Protein AF-A0A8H7A537-F1 (afdb_monomer_lite)

Organism: NCBI:txid364733

Foldseek 3Di:
DFPDKDKDFQPPVNQVVVVVVDDVPDPDDRDPDGMDMDTDDDPVPPCVVVVCCVDPCCVPPVVVVCVVVDPPVPDDDDDDDDDFDDDPNDTDDDDPPDDDDPDD

InterPro domains:
  IPR009799 EthD domain [PF07110] (24-72)
  IPR011008 Dimeric alpha-beta barrel [SSF54909] (4-82)

Sequence (104 aa):
MVYSYTQYHTPKLIRERSLTLSGNLSRGSVADYDGFVESLVRDNDFDCLERARQDPYYKDTVAPDEEKFIDVEKSQMIVGWEEVYVEGGQTVDVKIGEGNVVRG

Radius of gyration: 18.37 Å; chains: 1; bounding box: 34×45×38 Å

Structure (mmCIF, N/CA/C/O backbone):
data_AF-A0A8H7A537-F1
#
_entry.id   AF-A0A8H7A537-F1
#
loop_
_atom_site.group_PDB
_atom_site.id
_atom_site.type_symbol
_atom_site.label_atom_id
_atom_site.label_alt_id
_atom_site.label_comp_id
_atom_site.label_asym_id
_atom_site.label_entity_id
_atom_site.label_seq_id
_atom_site.pdbx_PDB_ins_code
_atom_site.Cartn_x
_atom_site.Cartn_y
_atom_site.Cartn_z
_atom_site.occupancy
_atom_site.B_iso_or_equiv
_atom_site.auth_seq_id
_atom_site.auth_comp_id
_atom_site.auth_asym_id
_atom_site.auth_atom_id
_atom_site.pdbx_PDB_model_num
ATOM 1 N N . MET A 1 1 ? -9.929 -12.197 5.511 1.00 77.75 1 MET A N 1
ATOM 2 C CA . MET A 1 1 ? -10.470 -11.841 4.192 1.00 77.75 1 MET A CA 1
ATOM 3 C C . MET A 1 1 ? -10.134 -10.383 4.012 1.00 77.75 1 MET A C 1
ATOM 5 O O . MET A 1 1 ? -10.329 -9.628 4.965 1.00 77.75 1 MET A O 1
ATOM 9 N N . VAL A 1 2 ? -9.609 -10.008 2.849 1.00 82.94 2 VAL A N 1
ATOM 10 C CA . VAL A 1 2 ? -9.386 -8.598 2.513 1.00 82.94 2 VAL A CA 1
ATOM 11 C C . VAL A 1 2 ? -10.748 -7.910 2.463 1.00 82.94 2 VAL A C 1
ATOM 13 O O . VAL A 1 2 ? -11.655 -8.399 1.790 1.00 82.94 2 VAL A O 1
ATOM 16 N N . TYR A 1 3 ? -10.922 -6.842 3.236 1.00 86.00 3 TYR A N 1
ATOM 17 C CA . TYR A 1 3 ? -12.185 -6.103 3.294 1.00 86.00 3 TYR A CA 1
ATOM 18 C C . TYR A 1 3 ? -12.189 -4.871 2.393 1.00 86.00 3 TYR A C 1
ATOM 20 O O . TYR A 1 3 ? -13.259 -4.432 1.983 1.00 86.00 3 TYR A O 1
ATOM 28 N N . SER A 1 4 ? -11.013 -4.326 2.087 1.00 90.25 4 SER A N 1
ATOM 29 C CA . SER A 1 4 ? -10.844 -3.196 1.183 1.00 90.25 4 SER A CA 1
ATOM 30 C C . SER A 1 4 ? -9.516 -3.317 0.448 1.00 90.25 4 SER A C 1
ATOM 32 O O . SER A 1 4 ? -8.535 -3.816 1.004 1.00 90.25 4 SER A O 1
ATOM 34 N N . TYR A 1 5 ? -9.515 -2.869 -0.803 1.00 91.12 5 TYR A N 1
ATOM 35 C CA . TYR A 1 5 ? -8.355 -2.840 -1.677 1.00 91.12 5 TYR A CA 1
ATOM 36 C C . TYR A 1 5 ? -8.320 -1.497 -2.398 1.00 91.12 5 TYR A C 1
ATOM 38 O O . TYR A 1 5 ? -9.270 -1.148 -3.105 1.00 91.12 5 TYR A O 1
ATOM 46 N N . THR A 1 6 ? -7.212 -0.778 -2.255 1.00 93.75 6 THR A N 1
ATOM 47 C CA . THR A 1 6 ? -6.980 0.495 -2.938 1.00 93.75 6 THR A CA 1
ATOM 48 C C . THR A 1 6 ? -5.652 0.441 -3.672 1.00 93.75 6 THR A C 1
ATOM 50 O O . THR A 1 6 ? -4.638 0.035 -3.110 1.00 93.75 6 THR A O 1
ATOM 53 N N . GLN A 1 7 ? -5.644 0.888 -4.927 1.00 92.25 7 GLN A N 1
ATOM 54 C CA . GLN A 1 7 ? -4.434 1.001 -5.731 1.00 92.25 7 GLN A CA 1
ATOM 55 C C . GLN A 1 7 ? -4.202 2.455 -6.126 1.00 92.25 7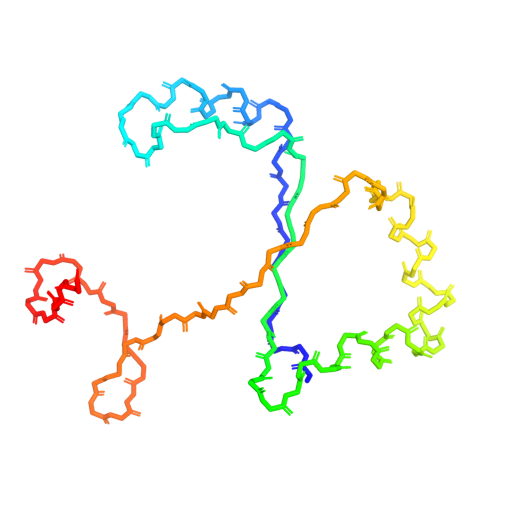 GLN A C 1
ATOM 57 O O . GLN A 1 7 ? -5.086 3.131 -6.653 1.00 92.25 7 GLN A O 1
ATOM 62 N N . TYR A 1 8 ? -2.983 2.921 -5.889 1.00 91.31 8 TYR A N 1
ATOM 63 C CA . TYR A 1 8 ? -2.520 4.253 -6.227 1.00 91.31 8 TYR A CA 1
ATOM 64 C C . TYR A 1 8 ? -1.468 4.147 -7.326 1.00 91.31 8 TYR A C 1
ATOM 66 O O . TYR A 1 8 ? -0.569 3.312 -7.256 1.00 91.31 8 TYR A O 1
ATOM 74 N N . HIS A 1 9 ? -1.543 5.035 -8.314 1.00 90.25 9 HIS A N 1
ATOM 75 C CA . HIS A 1 9 ? -0.508 5.186 -9.331 1.00 90.25 9 HIS A CA 1
ATOM 76 C C . HIS A 1 9 ? 0.250 6.486 -9.078 1.00 90.25 9 HIS A C 1
ATOM 78 O O . HIS A 1 9 ? -0.334 7.571 -9.079 1.00 90.25 9 HIS A O 1
ATOM 84 N N . THR A 1 10 ? 1.560 6.382 -8.883 1.00 87.62 10 THR A N 1
ATOM 85 C CA . THR A 1 10 ? 2.453 7.501 -8.559 1.00 87.62 10 THR A CA 1
ATOM 86 C C . THR A 1 10 ? 3.535 7.667 -9.628 1.00 87.62 10 THR A C 1
ATOM 88 O O . THR A 1 10 ? 4.728 7.675 -9.310 1.00 87.62 10 THR A O 1
ATOM 91 N N . PRO A 1 11 ? 3.158 7.813 -10.917 1.00 88.44 11 PRO A N 1
ATOM 92 C CA . PRO A 1 11 ? 4.125 7.876 -12.003 1.00 88.44 11 PRO A CA 1
ATOM 93 C C . PRO A 1 11 ? 5.100 9.032 -11.784 1.00 88.44 11 PRO A C 1
ATOM 95 O O . PRO A 1 11 ? 4.747 10.067 -11.209 1.00 88.44 11 PRO A O 1
ATOM 98 N N . LYS A 1 12 ? 6.320 8.878 -12.310 1.00 87.81 12 LYS A N 1
ATOM 99 C CA . LYS A 1 12 ? 7.433 9.820 -12.121 1.00 87.81 12 LYS A CA 1
ATOM 100 C C . LYS A 1 12 ? 7.028 11.290 -12.291 1.00 87.81 12 LYS A C 1
ATOM 102 O O . LYS A 1 12 ? 7.395 12.111 -11.463 1.00 87.81 12 LYS A O 1
ATOM 107 N N . LEU A 1 13 ? 6.201 11.608 -13.290 1.00 86.81 13 LEU A N 1
ATOM 108 C CA . LEU A 1 13 ? 5.715 12.971 -13.532 1.00 86.81 13 LEU A CA 1
ATOM 109 C C . LEU A 1 13 ? 4.943 13.574 -12.341 1.00 86.81 13 LEU A C 1
ATOM 111 O O . LEU A 1 13 ? 5.111 14.750 -12.028 1.00 86.81 13 LEU A O 1
ATOM 115 N N . ILE A 1 14 ? 4.073 12.798 -11.691 1.00 83.38 14 ILE A N 1
ATOM 116 C CA . ILE A 1 14 ? 3.298 13.260 -10.528 1.00 83.38 14 ILE A CA 1
ATOM 117 C C . ILE A 1 14 ? 4.195 13.320 -9.289 1.00 83.38 14 ILE A C 1
ATOM 119 O O . ILE A 1 14 ? 4.113 14.276 -8.518 1.00 83.38 14 ILE A O 1
ATOM 123 N N . ARG A 1 15 ? 5.111 12.357 -9.149 1.00 83.06 15 ARG A N 1
ATOM 124 C CA . ARG A 1 15 ? 6.107 12.321 -8.073 1.00 83.06 15 ARG A CA 1
ATOM 125 C C . ARG A 1 15 ? 7.058 13.523 -8.113 1.00 83.06 15 ARG A C 1
ATOM 127 O O . ARG A 1 15 ? 7.310 14.159 -7.100 1.00 83.06 15 ARG A O 1
ATOM 134 N N . GLU A 1 16 ? 7.548 13.901 -9.288 1.00 82.25 16 GLU A N 1
ATOM 135 C CA . GLU A 1 16 ? 8.415 15.076 -9.443 1.00 82.25 16 GLU A CA 1
ATOM 136 C C . GLU A 1 16 ? 7.680 16.380 -9.113 1.00 82.25 16 GLU A C 1
ATOM 138 O O . GLU A 1 16 ? 8.262 17.288 -8.521 1.00 82.25 16 GLU A O 1
ATOM 143 N N . ARG A 1 17 ? 6.375 16.464 -9.410 1.00 81.62 17 ARG A N 1
ATOM 144 C CA . ARG A 1 17 ? 5.548 17.605 -8.991 1.00 81.62 17 ARG A CA 1
ATOM 145 C C . ARG A 1 17 ? 5.429 17.696 -7.474 1.00 81.62 17 ARG A C 1
ATOM 147 O O . ARG A 1 17 ? 5.422 18.812 -6.955 1.00 81.62 17 ARG A O 1
ATOM 154 N N . SER A 1 18 ? 5.387 16.574 -6.752 1.00 76.62 18 SER A N 1
ATOM 155 C CA . SER A 1 18 ? 5.294 16.611 -5.290 1.00 76.62 18 SER A CA 1
ATOM 156 C C . SER A 1 18 ? 6.553 17.184 -4.633 1.00 76.62 18 SER A C 1
ATOM 158 O O . SER A 1 18 ? 6.442 17.805 -3.584 1.00 76.62 18 SER A O 1
ATOM 160 N N . LEU A 1 19 ? 7.728 17.089 -5.272 1.00 74.25 19 LEU A N 1
ATOM 161 C CA . LEU A 1 19 ? 8.963 17.734 -4.792 1.00 74.25 19 LEU A CA 1
ATOM 162 C C . LEU A 1 19 ? 8.870 19.268 -4.768 1.00 74.25 19 LEU A C 1
ATOM 164 O O . LEU A 1 19 ? 9.607 19.922 -4.035 1.00 74.25 19 LEU A O 1
ATOM 168 N N . THR A 1 20 ? 7.965 19.847 -5.563 1.00 74.44 20 THR A N 1
ATOM 169 C CA . THR A 1 20 ? 7.726 21.298 -5.599 1.00 74.44 20 THR A CA 1
ATOM 170 C C . THR A 1 20 ? 6.719 21.763 -4.547 1.00 74.44 20 THR A C 1
ATOM 172 O O . THR A 1 20 ? 6.637 22.964 -4.274 1.00 74.44 20 THR A O 1
ATOM 175 N N . LEU A 1 21 ? 5.981 20.830 -3.924 1.00 70.06 21 LEU A N 1
ATOM 176 C CA . LEU A 1 21 ? 5.038 21.110 -2.842 1.00 70.06 21 LEU A CA 1
ATOM 177 C C . LEU A 1 21 ? 5.834 21.475 -1.582 1.00 70.06 21 LEU A C 1
ATOM 179 O O . LEU A 1 21 ? 6.150 20.654 -0.726 1.00 70.06 21 LEU A O 1
ATOM 183 N N . SER A 1 22 ? 6.219 22.744 -1.516 1.00 53.81 22 SER A N 1
ATOM 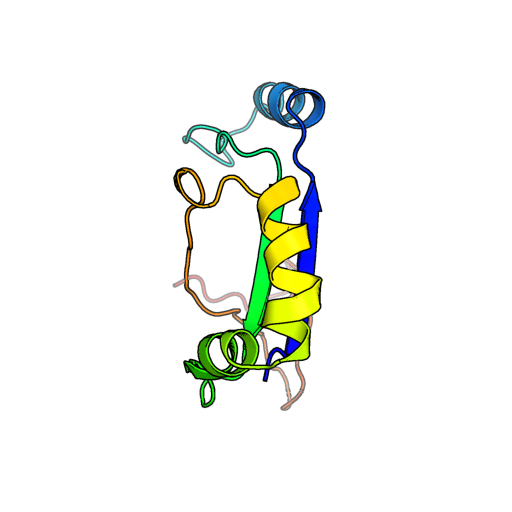184 C CA . SER A 1 22 ? 6.974 23.325 -0.415 1.00 53.81 22 SER A CA 1
ATOM 185 C C . SER A 1 22 ? 6.093 23.431 0.825 1.00 53.81 22 SER A C 1
ATOM 187 O O . SER A 1 22 ? 5.053 24.084 0.790 1.00 53.81 22 SER A O 1
ATOM 189 N N . GLY A 1 23 ? 6.551 22.859 1.939 1.00 56.28 23 GLY A N 1
ATOM 190 C CA . GLY A 1 23 ? 6.018 23.188 3.257 1.00 56.28 23 GLY A CA 1
ATOM 191 C C . GLY A 1 23 ? 6.009 22.021 4.225 1.00 56.28 23 GLY A C 1
ATOM 192 O O . GLY A 1 23 ? 4.945 21.496 4.473 1.00 56.28 23 GLY A O 1
ATOM 193 N N . ASN A 1 24 ? 7.166 21.648 4.785 1.00 55.09 24 ASN A N 1
ATOM 194 C CA . ASN A 1 24 ? 7.362 20.903 6.047 1.00 55.09 24 ASN A CA 1
ATOM 195 C C . ASN A 1 24 ? 6.522 19.632 6.354 1.00 55.09 24 ASN A C 1
ATOM 197 O O . ASN A 1 24 ? 6.736 19.049 7.414 1.00 55.09 24 ASN A O 1
ATOM 201 N N . LEU A 1 25 ? 5.614 19.175 5.484 1.00 59.12 25 LEU A N 1
ATOM 202 C CA . LEU A 1 25 ? 4.719 18.034 5.716 1.00 59.12 25 LEU A CA 1
ATOM 203 C C . LEU A 1 25 ? 5.495 16.717 5.713 1.00 59.12 25 LEU A C 1
ATOM 205 O O . LEU A 1 25 ? 5.225 15.835 6.520 1.00 59.12 25 LEU A O 1
ATOM 209 N N . SER A 1 26 ? 6.535 16.626 4.887 1.00 56.12 26 SER A N 1
ATOM 210 C CA . SER A 1 26 ? 7.578 15.619 5.016 1.00 56.12 26 SER A CA 1
ATOM 211 C C . SER A 1 26 ? 8.934 16.315 4.995 1.00 56.12 26 SER A C 1
ATOM 213 O O . SER A 1 26 ? 9.365 16.849 3.978 1.00 56.12 26 SER A O 1
ATOM 215 N N . ARG A 1 27 ? 9.667 16.274 6.113 1.00 55.03 27 ARG A N 1
ATOM 216 C CA . ARG A 1 27 ? 11.118 16.561 6.104 1.00 55.03 27 ARG A CA 1
ATOM 217 C C . ARG A 1 27 ? 11.918 15.475 5.357 1.00 55.03 27 ARG A C 1
ATOM 219 O O . ARG A 1 27 ? 13.136 15.581 5.266 1.00 55.03 27 ARG A O 1
ATOM 226 N N . GLY A 1 28 ? 11.240 14.419 4.901 1.00 60.91 28 GLY A N 1
ATOM 227 C CA . GLY A 1 28 ? 11.801 13.240 4.254 1.00 60.91 28 GLY A CA 1
ATOM 228 C C . GLY A 1 28 ? 11.639 13.232 2.735 1.00 60.91 28 GLY A C 1
ATOM 229 O O . GLY A 1 28 ? 10.840 13.972 2.162 1.00 60.91 28 GLY A O 1
ATOM 230 N N . SER A 1 29 ? 12.436 12.367 2.111 1.00 72.06 29 SER A N 1
ATOM 231 C CA . SER A 1 29 ? 12.415 12.027 0.689 1.00 72.06 29 SER A CA 1
ATOM 232 C C . SER A 1 29 ? 11.058 11.479 0.245 1.00 72.06 29 SER A C 1
ATOM 234 O O . SER A 1 29 ? 10.410 10.743 0.987 1.00 72.06 29 SER A O 1
ATOM 236 N N . VAL A 1 30 ? 10.666 11.774 -0.994 1.00 78.62 30 VAL A N 1
ATOM 237 C CA . VAL A 1 30 ? 9.513 11.133 -1.638 1.00 78.62 30 VAL A CA 1
ATOM 238 C C . VAL A 1 30 ? 9.887 9.699 -2.016 1.00 78.62 30 VAL A C 1
ATOM 240 O O . VAL A 1 30 ? 10.970 9.473 -2.554 1.00 78.62 30 VAL A O 1
ATOM 243 N N . ALA A 1 31 ? 9.009 8.739 -1.724 1.00 84.69 31 ALA A N 1
ATOM 244 C CA . ALA A 1 31 ? 9.242 7.331 -2.026 1.00 84.69 31 ALA A CA 1
ATOM 245 C C . ALA A 1 31 ? 9.387 7.105 -3.542 1.00 84.69 31 ALA A C 1
ATOM 247 O O . ALA A 1 31 ? 8.555 7.570 -4.323 1.00 84.69 31 ALA A O 1
ATOM 248 N N . ASP A 1 32 ? 10.438 6.396 -3.960 1.00 88.31 32 ASP A N 1
ATOM 249 C CA . ASP A 1 32 ? 10.785 6.199 -5.374 1.00 88.31 32 ASP A CA 1
ATOM 250 C C . ASP A 1 32 ? 10.040 5.010 -6.006 1.00 88.31 32 ASP A C 1
ATOM 252 O O . ASP A 1 32 ? 10.636 4.135 -6.626 1.00 88.31 32 ASP A O 1
ATOM 256 N N . TYR A 1 33 ? 8.716 4.991 -5.841 1.00 90.12 33 TYR A N 1
ATOM 257 C CA . TYR A 1 33 ? 7.818 3.988 -6.419 1.00 90.12 33 TYR A CA 1
ATOM 258 C C . TYR A 1 33 ? 6.810 4.647 -7.360 1.00 90.12 33 TYR A C 1
ATOM 260 O O . TYR A 1 33 ? 6.467 5.829 -7.220 1.00 90.12 33 TYR A O 1
ATOM 268 N N . ASP A 1 34 ? 6.348 3.897 -8.355 1.00 90.50 34 ASP A N 1
ATOM 269 C CA . ASP A 1 34 ? 5.342 4.321 -9.333 1.00 90.50 34 ASP A CA 1
ATOM 270 C C . 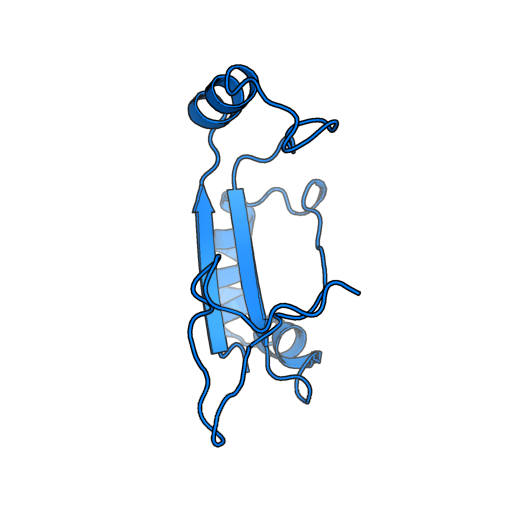ASP A 1 34 ? 3.938 3.759 -9.068 1.00 90.50 34 ASP A C 1
ATOM 272 O O . ASP A 1 34 ? 2.988 4.120 -9.772 1.00 90.50 34 ASP A O 1
ATOM 276 N N . GLY A 1 35 ? 3.777 2.985 -7.997 1.00 91.25 35 GLY A N 1
ATOM 277 C CA . GLY A 1 35 ? 2.482 2.588 -7.476 1.00 91.25 35 GLY A CA 1
ATOM 278 C C . GLY A 1 35 ? 2.533 2.142 -6.020 1.00 91.25 35 GLY A C 1
ATOM 279 O O . GLY A 1 35 ? 3.590 1.819 -5.482 1.00 91.25 35 GLY A O 1
ATOM 280 N N . PHE A 1 36 ? 1.357 2.131 -5.398 1.00 93.19 36 PHE A N 1
ATOM 281 C CA . PHE A 1 36 ? 1.123 1.581 -4.068 1.00 93.19 36 PHE A CA 1
ATOM 282 C C . PHE A 1 36 ? -0.168 0.780 -4.082 1.00 93.19 36 PHE A C 1
ATOM 284 O O . PHE A 1 36 ? -1.128 1.144 -4.761 1.00 93.19 36 PHE A O 1
ATOM 291 N N . VAL A 1 37 ? -0.195 -0.283 -3.293 1.00 92.31 37 VAL A N 1
ATOM 292 C CA . VAL A 1 37 ? -1.399 -1.059 -3.030 1.00 92.31 37 VAL A CA 1
ATOM 293 C C . VAL A 1 37 ? -1.599 -1.104 -1.530 1.00 92.31 37 VAL A C 1
ATOM 295 O O . VAL A 1 37 ? -0.672 -1.387 -0.775 1.00 92.31 37 VAL A O 1
ATOM 298 N N . GLU A 1 38 ? -2.821 -0.826 -1.111 1.00 93.62 38 GLU A N 1
ATOM 299 C CA . GLU A 1 38 ? -3.262 -0.945 0.264 1.00 93.62 38 GLU A CA 1
ATOM 300 C C . GLU A 1 38 ? -4.337 -2.023 0.331 1.00 93.62 38 GLU A C 1
ATOM 302 O O . GLU A 1 38 ? -5.325 -1.990 -0.403 1.00 93.62 38 GLU A O 1
ATOM 307 N N . SER A 1 39 ? -4.119 -3.010 1.193 1.00 92.81 39 SER A N 1
ATOM 308 C CA . SER A 1 39 ? -5.085 -4.064 1.477 1.00 92.81 39 SER A CA 1
ATOM 309 C C . SER A 1 39 ? -5.385 -4.039 2.955 1.00 92.81 39 SER A C 1
ATOM 311 O O . SER A 1 39 ? -4.496 -4.277 3.771 1.00 92.81 39 SER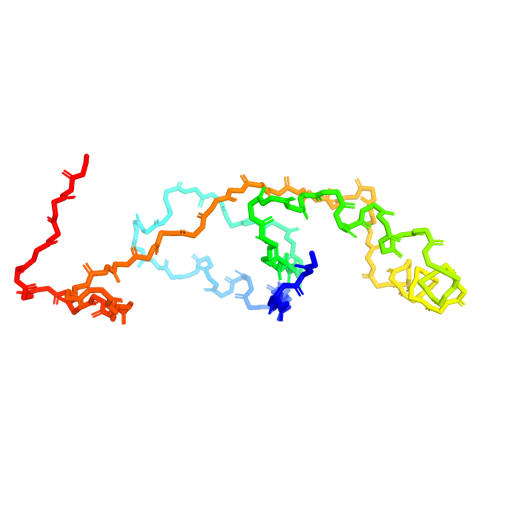 A O 1
ATOM 313 N N . LEU A 1 40 ? -6.641 -3.782 3.295 1.00 92.44 40 LEU A N 1
ATOM 314 C CA . LEU A 1 40 ? -7.064 -3.832 4.677 1.00 92.44 40 LEU A CA 1
ATOM 315 C C . LEU A 1 40 ? -7.679 -5.202 4.965 1.00 92.44 40 LEU A C 1
ATOM 317 O O . LEU A 1 40 ? -8.538 -5.708 4.233 1.00 92.44 40 LEU A O 1
ATOM 321 N N . VAL A 1 41 ? -7.191 -5.835 6.026 1.00 92.25 41 VAL A N 1
ATOM 322 C CA . VAL A 1 41 ? -7.579 -7.179 6.463 1.00 92.25 41 VAL A CA 1
ATOM 323 C C . VAL A 1 41 ? -8.165 -7.097 7.862 1.00 92.25 41 VAL A C 1
ATOM 325 O O . VAL A 1 41 ? -7.871 -6.175 8.613 1.00 92.25 41 VAL A O 1
ATOM 328 N N . ARG A 1 42 ? -9.021 -8.055 8.219 1.00 88.25 42 ARG A N 1
ATOM 329 C CA . ARG A 1 42 ? -9.516 -8.140 9.598 1.00 88.25 42 ARG A CA 1
ATOM 330 C C . ARG A 1 42 ? -8.398 -8.597 10.532 1.00 88.25 42 ARG A C 1
ATOM 332 O O . ARG A 1 42 ? -7.662 -9.515 10.177 1.00 88.25 42 ARG A O 1
ATOM 339 N N . ASP A 1 43 ? -8.367 -8.045 11.742 1.00 81.81 43 ASP A N 1
ATOM 340 C CA . ASP A 1 43 ? -7.361 -8.339 12.776 1.00 81.81 43 ASP A CA 1
ATOM 341 C C . ASP A 1 43 ? -7.196 -9.837 13.051 1.00 81.81 43 ASP A C 1
ATOM 343 O O . ASP A 1 43 ? -6.097 -10.332 13.282 1.00 81.81 43 ASP A O 1
ATOM 347 N N . ASN A 1 44 ? -8.300 -10.583 13.004 1.00 84.56 44 ASN A N 1
ATOM 348 C CA . ASN A 1 44 ? -8.317 -12.017 13.263 1.00 84.56 44 ASN A CA 1
ATOM 349 C C . ASN A 1 44 ? -7.989 -12.885 12.037 1.00 84.56 44 ASN A C 1
ATOM 351 O O . ASN A 1 44 ? -8.154 -14.102 12.106 1.00 84.56 44 ASN A O 1
ATOM 355 N N . ASP A 1 45 ? -7.586 -12.291 10.912 1.00 88.56 45 ASP A N 1
ATOM 356 C CA . ASP A 1 45 ? -7.361 -13.017 9.665 1.00 88.56 45 ASP A CA 1
ATOM 357 C C . ASP A 1 45 ? -6.205 -12.448 8.827 1.00 88.56 45 ASP A C 1
ATOM 359 O O . ASP A 1 45 ? -6.340 -12.181 7.627 1.00 88.56 45 ASP A O 1
ATOM 363 N N . PHE A 1 46 ? -5.054 -12.279 9.475 1.00 85.75 46 PHE A N 1
ATOM 364 C CA . PHE A 1 46 ? -3.819 -11.812 8.844 1.00 85.75 46 PHE A CA 1
ATOM 365 C C . PHE A 1 46 ? -3.301 -12.785 7.764 1.00 85.75 46 PHE A C 1
ATOM 367 O O . PHE A 1 46 ? -2.843 -12.361 6.706 1.00 85.75 46 PHE A O 1
ATOM 374 N N . ASP A 1 47 ? -3.497 -14.094 7.959 1.00 90.12 47 ASP A N 1
ATOM 375 C CA . ASP A 1 47 ? -3.061 -15.146 7.024 1.00 90.12 47 ASP A CA 1
ATOM 376 C C . ASP A 1 47 ? -3.908 -15.226 5.739 1.00 90.12 47 ASP A C 1
ATOM 378 O O . ASP A 1 47 ? -3.712 -16.110 4.900 1.00 90.12 47 ASP A O 1
ATOM 382 N N . CYS A 1 48 ? -4.903 -14.349 5.565 1.00 90.62 48 CYS A N 1
ATOM 383 C CA . CYS A 1 48 ? -5.785 -14.423 4.404 1.00 90.62 48 CYS A CA 1
ATOM 384 C C . CYS A 1 48 ? -5.073 -14.168 3.074 1.00 90.62 48 CYS A C 1
ATOM 386 O O . CYS A 1 48 ? -5.480 -14.755 2.072 1.00 90.62 48 CYS A O 1
ATOM 388 N N . LEU A 1 49 ? -4.004 -13.367 3.066 1.00 89.06 49 LEU A N 1
ATOM 389 C CA . LEU A 1 49 ? -3.195 -13.131 1.869 1.00 89.06 49 LEU A CA 1
ATOM 390 C C . LEU A 1 49 ? -2.430 -14.393 1.455 1.00 89.06 49 LEU A C 1
ATOM 392 O O . LEU A 1 49 ? -2.407 -14.737 0.278 1.00 89.06 49 LEU A O 1
ATOM 396 N N . GLU A 1 50 ? -1.892 -15.144 2.417 1.00 91.19 50 GLU A N 1
ATOM 397 C CA . GLU A 1 50 ? -1.230 -16.420 2.132 1.00 91.19 50 GLU A CA 1
ATOM 398 C C . GLU A 1 50 ? -2.210 -17.444 1.565 1.00 91.19 50 GLU A C 1
ATOM 400 O O . GLU A 1 50 ? -1.908 -18.131 0.592 1.00 91.19 50 GLU A O 1
ATOM 405 N N . ARG A 1 51 ? -3.431 -17.506 2.105 1.00 93.12 51 ARG A N 1
ATOM 406 C CA . ARG A 1 51 ? -4.471 -18.377 1.540 1.00 93.12 51 ARG A CA 1
ATOM 407 C C . ARG A 1 51 ? -4.899 -17.933 0.144 1.00 93.12 51 ARG A C 1
ATOM 409 O O . ARG A 1 51 ? -5.093 -18.795 -0.706 1.00 93.12 51 ARG A O 1
ATOM 416 N N . ALA A 1 52 ? -4.991 -16.626 -0.108 1.00 89.88 52 ALA A N 1
ATOM 417 C CA . ALA A 1 52 ? -5.263 -16.097 -1.443 1.00 89.88 52 ALA A CA 1
ATOM 418 C C . ALA A 1 52 ? -4.168 -16.509 -2.439 1.00 89.88 52 ALA A C 1
ATOM 420 O O . ALA A 1 52 ? -4.488 -16.973 -3.526 1.00 89.88 52 ALA A O 1
ATOM 421 N N . ARG A 1 53 ? -2.891 -16.475 -2.036 1.00 90.06 53 ARG A N 1
ATOM 422 C CA . ARG A 1 53 ? -1.770 -16.959 -2.861 1.00 90.06 53 ARG A CA 1
ATOM 423 C C . ARG A 1 53 ? -1.835 -18.448 -3.185 1.00 90.06 53 ARG A C 1
ATOM 425 O O . ARG A 1 53 ? -1.256 -18.889 -4.175 1.00 90.06 53 ARG A O 1
ATOM 432 N N . GLN A 1 54 ? -2.510 -19.243 -2.355 1.00 95.00 54 GLN A N 1
ATOM 433 C CA . GLN A 1 54 ? -2.689 -20.671 -2.610 1.00 95.00 54 GLN A CA 1
ATOM 434 C C . GLN A 1 54 ? -3.849 -20.991 -3.557 1.00 95.00 54 GLN A C 1
ATOM 436 O O . GLN A 1 54 ? -3.893 -22.120 -4.057 1.00 95.00 54 GLN A O 1
ATOM 441 N N . ASP A 1 55 ? -4.732 -20.028 -3.822 1.00 95.06 55 ASP A N 1
ATOM 442 C CA . ASP A 1 55 ? -5.895 -20.196 -4.685 1.00 95.06 55 ASP A CA 1
ATOM 443 C C . ASP A 1 55 ? -5.480 -20.512 -6.140 1.00 95.06 55 ASP A C 1
ATOM 445 O O . ASP A 1 55 ? -4.584 -19.851 -6.679 1.00 95.06 55 ASP A O 1
ATOM 449 N N . PRO A 1 56 ? -6.094 -21.516 -6.799 1.00 96.81 56 PRO A N 1
ATOM 450 C CA . PRO A 1 56 ? -5.773 -21.855 -8.185 1.00 96.81 56 PRO A CA 1
ATOM 451 C C . PRO A 1 56 ? -5.958 -20.687 -9.156 1.00 96.81 56 PRO A C 1
ATOM 453 O O . PRO A 1 56 ? -5.108 -20.467 -10.009 1.00 96.81 56 PRO A O 1
ATOM 456 N N . TYR A 1 57 ? -7.017 -19.889 -9.001 1.00 94.88 57 TYR A N 1
ATOM 457 C CA . TYR A 1 57 ? -7.241 -18.721 -9.850 1.00 94.88 57 TYR A CA 1
ATOM 458 C C . TYR A 1 57 ? -6.152 -17.668 -9.641 1.00 94.88 57 TYR A C 1
ATOM 460 O O . TYR A 1 57 ? -5.674 -17.074 -10.609 1.00 94.88 57 TYR A O 1
ATOM 468 N N . TYR A 1 58 ? -5.710 -17.465 -8.396 1.00 93.31 58 TYR A N 1
ATOM 469 C CA . TYR A 1 58 ? -4.595 -16.560 -8.129 1.00 93.31 58 TYR A CA 1
ATOM 470 C C . TYR A 1 58 ? -3.318 -17.035 -8.832 1.00 93.31 58 TYR A C 1
ATOM 472 O O . TYR A 1 58 ? -2.690 -16.256 -9.543 1.00 93.31 58 TYR A O 1
ATOM 480 N N . LYS A 1 59 ? -2.972 -18.320 -8.706 1.00 95.38 59 LYS A N 1
ATOM 481 C CA . LYS A 1 59 ? -1.776 -18.904 -9.336 1.00 95.38 59 LYS A CA 1
ATOM 482 C C . LYS A 1 59 ? -1.823 -18.874 -10.861 1.00 95.38 59 LYS A C 1
ATOM 484 O O . LYS A 1 59 ? -0.822 -18.551 -11.489 1.00 95.38 59 LYS A O 1
ATOM 489 N N . ASP A 1 60 ? -2.972 -19.203 -11.442 1.00 96.69 60 ASP A N 1
ATOM 490 C CA . ASP A 1 60 ? -3.096 -19.396 -12.888 1.00 96.69 60 ASP A CA 1
ATOM 491 C C . ASP A 1 60 ? -3.379 -18.086 -13.636 1.00 96.69 60 ASP A C 1
ATOM 493 O O . ASP A 1 60 ? -3.096 -17.984 -14.829 1.00 96.69 60 ASP A O 1
ATOM 497 N N . THR A 1 61 ? -3.959 -17.087 -12.959 1.00 94.38 61 THR A N 1
ATOM 498 C CA . THR A 1 61 ? -4.431 -15.847 -13.599 1.00 94.38 61 THR A CA 1
ATOM 499 C C . THR A 1 61 ? -3.808 -14.590 -13.006 1.00 94.38 61 THR A C 1
ATOM 501 O O . THR A 1 61 ? -3.304 -13.762 -13.759 1.00 94.38 61 THR A O 1
ATOM 504 N N . VAL A 1 62 ? -3.835 -14.429 -11.680 1.00 92.06 62 VAL A N 1
ATOM 505 C CA . VAL A 1 62 ? -3.451 -13.163 -11.029 1.00 92.06 62 VAL A CA 1
ATOM 506 C C . VAL A 1 62 ? -1.936 -13.009 -10.943 1.00 92.06 62 VAL A C 1
ATOM 508 O O . VAL A 1 62 ? -1.406 -12.023 -11.441 1.00 92.06 62 VAL A O 1
ATOM 511 N N . ALA A 1 63 ? -1.226 -13.991 -10.384 1.00 91.81 63 ALA A N 1
ATOM 512 C CA . ALA A 1 63 ? 0.225 -13.931 -10.213 1.00 91.81 63 ALA A CA 1
ATOM 513 C C . ALA A 1 63 ? 0.983 -13.719 -11.543 1.00 91.81 63 ALA A C 1
ATOM 515 O O . ALA A 1 63 ? 1.845 -12.843 -11.589 1.00 91.81 63 ALA A O 1
ATOM 516 N N . PRO A 1 64 ? 0.635 -14.397 -12.661 1.00 93.75 64 PRO A N 1
ATOM 517 C CA . PRO A 1 64 ? 1.281 -14.140 -13.949 1.00 93.75 64 PRO A CA 1
ATOM 518 C C . PRO A 1 64 ? 1.016 -12.739 -14.511 1.00 93.75 64 PRO A C 1
ATOM 520 O O . PRO A 1 64 ? 1.751 -12.277 -15.382 1.00 93.75 64 PRO A O 1
ATOM 523 N N . ASP A 1 65 ? -0.070 -12.083 -14.100 1.00 92.38 65 ASP A N 1
ATOM 524 C CA . ASP A 1 65 ? -0.356 -10.702 -14.485 1.00 92.38 65 ASP A CA 1
ATOM 525 C C . ASP A 1 65 ? 0.382 -9.705 -13.585 1.00 92.38 65 ASP A C 1
ATOM 527 O O . ASP A 1 65 ? 1.011 -8.774 -14.088 1.00 92.38 65 ASP A O 1
ATOM 531 N N . GLU A 1 66 ? 0.407 -9.966 -12.274 1.00 90.50 66 GLU A N 1
ATOM 532 C CA . GLU A 1 66 ? 1.198 -9.212 -11.299 1.00 90.50 66 GLU A CA 1
ATOM 533 C C . GLU A 1 66 ? 2.683 -9.199 -11.678 1.00 90.50 66 GLU A C 1
ATOM 535 O O . GLU A 1 66 ? 3.283 -8.131 -11.689 1.00 90.50 66 GLU A O 1
ATOM 540 N N . GLU A 1 67 ? 3.267 -10.325 -12.099 1.00 90.88 67 GLU A N 1
ATOM 541 C CA . GLU A 1 67 ? 4.672 -10.402 -12.541 1.00 90.88 67 GLU A CA 1
ATOM 542 C C . GLU A 1 67 ? 5.002 -9.505 -13.748 1.00 90.88 67 GLU A C 1
ATOM 544 O O . GLU A 1 67 ? 6.152 -9.104 -13.931 1.00 90.88 67 GLU A O 1
ATOM 549 N N . LYS A 1 68 ? 4.016 -9.159 -14.588 1.00 90.88 68 LYS A N 1
ATOM 550 C CA . LYS A 1 68 ? 4.229 -8.243 -15.726 1.00 90.88 68 LYS A CA 1
ATOM 551 C C . LYS A 1 68 ? 4.241 -6.781 -15.298 1.00 90.88 68 LYS A C 1
ATOM 553 O O . LYS A 1 68 ? 4.780 -5.944 -16.021 1.00 90.88 68 LYS A O 1
ATOM 558 N N . PHE A 1 69 ? 3.583 -6.473 -14.184 1.00 85.62 69 PHE A N 1
ATOM 559 C CA . PHE A 1 69 ? 3.322 -5.111 -13.733 1.00 85.62 69 PHE A CA 1
ATOM 560 C C . PHE A 1 69 ? 4.152 -4.720 -12.502 1.00 85.62 69 PHE A C 1
ATOM 562 O O . PHE A 1 69 ? 4.472 -3.546 -12.335 1.00 85.62 69 PHE A O 1
ATOM 569 N N . ILE A 1 70 ? 4.525 -5.685 -11.661 1.00 90.50 70 ILE A N 1
ATOM 570 C CA . ILE A 1 70 ? 5.146 -5.480 -10.353 1.00 90.50 70 ILE A CA 1
ATOM 571 C C . ILE A 1 70 ? 6.570 -6.037 -10.367 1.00 90.50 70 ILE A C 1
ATOM 573 O O . ILE A 1 70 ? 6.796 -7.230 -10.556 1.00 90.50 70 ILE A O 1
ATOM 577 N N . ASP A 1 71 ? 7.542 -5.172 -10.083 1.00 91.88 71 ASP A N 1
ATOM 578 C CA . ASP A 1 71 ? 8.907 -5.591 -9.762 1.00 91.88 71 ASP A CA 1
ATOM 579 C C . ASP A 1 71 ? 8.949 -6.053 -8.297 1.00 91.88 71 ASP A C 1
ATOM 581 O O . ASP A 1 71 ? 9.176 -5.264 -7.373 1.00 91.88 71 ASP A O 1
ATOM 585 N N . VAL A 1 72 ? 8.643 -7.336 -8.075 1.00 87.25 72 VAL A N 1
ATOM 586 C CA . VAL A 1 72 ? 8.521 -7.930 -6.732 1.00 87.25 72 VAL A CA 1
ATOM 587 C C . VAL A 1 72 ? 9.819 -7.781 -5.931 1.00 87.25 72 VAL A C 1
ATOM 589 O O . VAL A 1 72 ? 9.768 -7.482 -4.742 1.00 87.25 72 VAL A O 1
ATOM 592 N N . GLU A 1 73 ? 10.979 -7.886 -6.584 1.00 89.31 73 GLU A N 1
ATOM 593 C CA . GLU A 1 73 ? 12.300 -7.760 -5.947 1.00 89.31 73 GLU A CA 1
ATOM 594 C C . GLU A 1 73 ? 12.576 -6.345 -5.419 1.00 89.31 73 GLU A C 1
ATOM 596 O O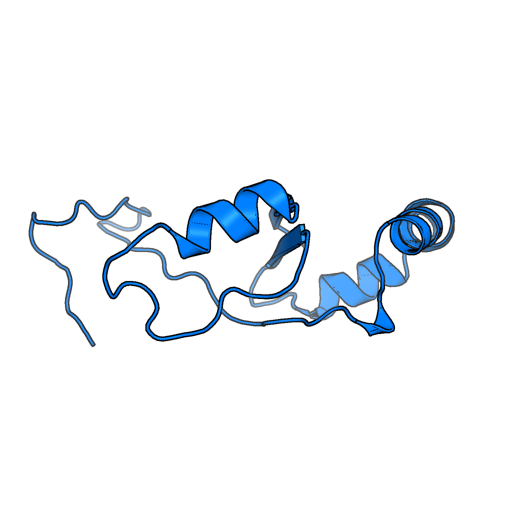 . GLU A 1 73 ? 13.320 -6.165 -4.453 1.00 89.31 73 GLU A O 1
ATOM 601 N N . LYS A 1 74 ? 11.980 -5.320 -6.041 1.00 91.00 74 LYS A N 1
ATOM 602 C CA . LYS A 1 74 ? 12.085 -3.922 -5.590 1.00 91.00 74 LYS A CA 1
ATOM 603 C C . LYS A 1 74 ? 10.901 -3.465 -4.745 1.00 91.00 74 LYS A C 1
ATOM 605 O O . LYS A 1 74 ? 10.910 -2.335 -4.256 1.00 91.00 74 LYS A O 1
ATOM 610 N N . SER A 1 75 ? 9.891 -4.311 -4.578 1.00 91.19 75 SER A N 1
ATOM 611 C CA . SER A 1 75 ? 8.696 -3.981 -3.813 1.00 91.19 75 SER A CA 1
ATOM 612 C C . SER A 1 75 ? 8.990 -3.988 -2.314 1.00 91.19 75 SER A C 1
ATOM 614 O O . SER A 1 75 ? 9.754 -4.806 -1.805 1.00 91.19 75 SER A O 1
ATOM 616 N N . GLN A 1 76 ? 8.359 -3.072 -1.584 1.00 92.94 76 GLN A N 1
ATOM 617 C CA . GLN A 1 76 ? 8.431 -3.010 -0.126 1.00 92.94 76 GLN A CA 1
ATOM 618 C C . GLN A 1 76 ? 7.031 -3.116 0.465 1.00 92.94 76 GLN A C 1
ATOM 620 O O . GLN A 1 76 ? 6.071 -2.583 -0.088 1.00 92.94 76 GLN A O 1
ATOM 625 N N . MET A 1 77 ? 6.928 -3.792 1.607 1.00 91.25 77 MET A N 1
ATOM 626 C CA . MET A 1 77 ? 5.681 -3.934 2.348 1.00 91.25 77 MET A CA 1
ATOM 627 C C . MET A 1 77 ? 5.773 -3.172 3.666 1.00 91.25 77 MET A C 1
ATOM 629 O O . MET A 1 77 ? 6.737 -3.325 4.416 1.00 91.25 77 MET A O 1
ATOM 633 N N . ILE A 1 78 ? 4.742 -2.383 3.949 1.00 91.62 78 ILE A N 1
ATOM 634 C CA . ILE A 1 78 ? 4.499 -1.795 5.265 1.00 91.62 78 ILE A CA 1
ATOM 635 C C . ILE A 1 78 ? 3.271 -2.463 5.877 1.00 91.62 78 ILE A C 1
ATOM 637 O O . ILE A 1 78 ? 2.347 -2.844 5.163 1.00 91.62 78 ILE A O 1
ATOM 641 N N . VAL A 1 79 ? 3.275 -2.616 7.198 1.00 90.56 79 VAL A N 1
ATOM 642 C CA . VAL A 1 79 ? 2.167 -3.212 7.950 1.00 90.56 79 VAL A CA 1
ATOM 643 C C . VAL A 1 79 ? 1.830 -2.290 9.113 1.00 90.56 79 VAL A C 1
ATOM 645 O O . VAL A 1 79 ? 2.728 -1.808 9.804 1.00 90.56 79 VAL A O 1
ATOM 648 N N . GLY A 1 80 ? 0.540 -2.047 9.318 1.00 89.81 80 GLY A N 1
ATOM 649 C CA . GLY A 1 80 ? 0.020 -1.181 10.368 1.00 89.81 80 GLY A CA 1
ATOM 650 C C . GLY A 1 80 ? -1.467 -1.427 10.596 1.00 89.81 80 GLY A C 1
ATOM 651 O O . GLY A 1 80 ? -1.997 -2.461 10.192 1.00 89.81 80 GLY A O 1
ATOM 652 N N . TRP A 1 81 ? -2.127 -0.470 11.238 1.00 88.25 81 TRP A N 1
ATOM 653 C CA . TRP A 1 81 ? -3.567 -0.472 11.477 1.00 88.25 81 TRP A CA 1
ATOM 654 C C . TRP A 1 81 ? -4.153 0.899 11.138 1.00 88.25 81 TRP A C 1
ATOM 656 O O . TRP A 1 81 ? -3.450 1.910 11.172 1.00 88.25 81 TRP A O 1
ATOM 666 N N . GLU A 1 82 ? -5.441 0.924 10.811 1.00 85.62 82 GLU A N 1
ATOM 667 C CA . GLU A 1 82 ? -6.209 2.156 10.643 1.00 85.62 82 GLU A CA 1
ATOM 668 C C . GLU A 1 82 ? -6.810 2.561 11.995 1.00 85.62 82 GLU A C 1
ATOM 670 O O . GLU A 1 82 ? -7.370 1.732 12.715 1.00 85.62 82 GLU A O 1
ATOM 675 N N . GLU A 1 83 ? -6.690 3.836 12.358 1.00 84.50 83 GLU A N 1
ATOM 676 C CA . GLU A 1 83 ? -7.394 4.387 13.514 1.00 84.50 83 GLU A CA 1
ATOM 677 C C . GLU A 1 83 ? -8.760 4.909 13.074 1.00 84.50 83 GLU A C 1
ATOM 679 O O . GLU A 1 83 ? -8.863 5.723 12.158 1.00 84.50 83 GLU A O 1
ATOM 684 N N . VAL A 1 84 ? -9.814 4.474 13.762 1.00 83.88 84 VAL A N 1
ATOM 685 C CA . VAL A 1 84 ? -11.175 4.972 13.548 1.00 83.88 84 VAL A CA 1
ATOM 686 C C . VAL A 1 84 ? -11.692 5.630 14.818 1.00 83.88 84 VAL A C 1
ATOM 688 O O . VAL A 1 84 ? -11.496 5.127 15.926 1.00 83.88 84 VAL A O 1
ATOM 691 N N . TYR A 1 85 ? -12.382 6.755 14.663 1.00 82.31 85 TYR A N 1
ATOM 692 C CA . TYR A 1 85 ? -13.008 7.453 15.779 1.00 82.31 85 TYR A CA 1
ATOM 693 C C . TYR A 1 85 ? -14.442 6.972 15.941 1.00 82.31 85 TYR A C 1
ATOM 695 O O . TYR A 1 85 ? -15.176 6.843 14.962 1.00 82.31 85 TYR A O 1
ATOM 703 N N . VAL A 1 86 ? -14.838 6.694 17.182 1.00 83.88 86 VAL A N 1
ATOM 704 C CA . VAL A 1 86 ? -16.164 6.162 17.505 1.00 83.88 86 VAL A CA 1
ATOM 705 C C . VAL A 1 86 ? -16.846 7.076 18.515 1.00 83.88 86 VAL A C 1
ATOM 707 O O . VAL A 1 86 ? -16.333 7.285 19.612 1.00 83.88 86 VAL A O 1
ATOM 710 N N . GLU A 1 87 ? -18.032 7.573 18.167 1.00 82.44 87 GLU A N 1
ATOM 711 C CA . GLU A 1 87 ? -18.910 8.333 19.059 1.00 82.44 87 GLU A CA 1
ATOM 712 C C . GLU A 1 87 ? -20.282 7.650 19.107 1.00 82.44 87 GLU A C 1
ATOM 714 O O . GLU A 1 87 ? -20.845 7.269 18.083 1.00 82.44 87 GLU A O 1
ATOM 719 N N . GLY A 1 88 ? -20.808 7.399 20.311 1.00 84.88 88 GLY A N 1
ATOM 720 C CA . GLY A 1 88 ? -22.108 6.730 20.472 1.00 84.88 88 GLY A CA 1
ATOM 721 C C . GLY A 1 88 ? -22.186 5.307 19.889 1.00 84.88 88 GLY A C 1
ATOM 722 O O . GLY A 1 88 ? -23.277 4.832 19.592 1.00 84.88 88 GLY A O 1
ATOM 723 N N . GLY A 1 89 ? -21.048 4.623 19.714 1.00 86.88 89 GLY A N 1
ATOM 724 C CA . GLY A 1 89 ? -20.982 3.285 19.112 1.00 86.88 89 GLY A CA 1
ATOM 725 C C . GLY A 1 89 ? -21.014 3.272 17.579 1.00 86.88 89 GLY A C 1
ATOM 726 O O . GLY A 1 89 ? -21.119 2.198 16.991 1.00 86.88 89 GLY A O 1
ATOM 727 N N . GLN A 1 90 ? -20.917 4.436 16.932 1.00 86.19 90 GLN A N 1
ATOM 728 C CA . GLN A 1 90 ? -20.817 4.566 15.481 1.00 86.19 90 GLN A CA 1
ATOM 729 C C . GLN A 1 90 ? -19.482 5.199 15.093 1.00 86.19 90 GLN A C 1
ATOM 731 O O . GLN A 1 90 ? -18.992 6.094 15.780 1.00 86.19 90 GLN A O 1
ATOM 736 N N . THR A 1 91 ? -18.895 4.732 13.991 1.00 85.50 91 THR A N 1
ATOM 737 C CA . THR A 1 91 ? -17.717 5.372 13.401 1.00 85.50 91 THR A CA 1
ATOM 738 C C . THR A 1 91 ? -18.087 6.766 12.903 1.00 85.50 91 THR A C 1
ATOM 740 O O . THR A 1 91 ? -19.109 6.927 12.233 1.00 85.50 91 THR A O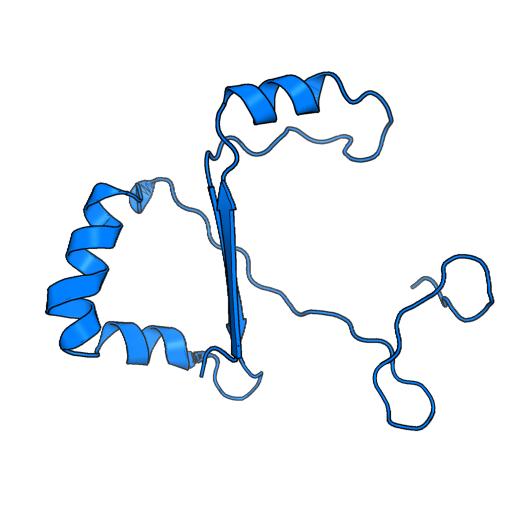 1
ATOM 743 N N . VAL A 1 92 ? -17.266 7.762 13.230 1.00 85.50 92 VAL A N 1
ATOM 744 C CA . VAL A 1 92 ? -17.479 9.166 12.866 1.00 85.50 92 VAL A CA 1
ATOM 745 C C . VAL A 1 92 ? -16.253 9.751 12.172 1.00 85.50 92 VAL A C 1
ATOM 747 O O . VAL A 1 92 ? -15.116 9.447 12.535 1.00 85.50 92 VAL A O 1
ATOM 750 N N . ASP A 1 93 ? -16.491 10.634 11.202 1.00 80.88 93 ASP A N 1
ATOM 751 C CA . ASP A 1 93 ? -15.437 11.456 10.608 1.00 80.88 93 ASP A CA 1
ATOM 752 C C . ASP A 1 93 ? -15.012 12.546 11.596 1.00 80.88 93 ASP A C 1
ATOM 754 O O . ASP A 1 93 ? -15.841 13.303 12.114 1.00 80.88 93 ASP A O 1
ATOM 758 N N . VAL A 1 94 ? -13.708 12.682 11.827 1.00 69.38 94 VAL A N 1
ATOM 759 C CA . VAL A 1 94 ? -13.190 13.755 12.680 1.00 69.38 94 VAL A CA 1
ATOM 760 C C . VAL A 1 94 ? -13.173 15.068 11.911 1.00 69.38 94 VAL A C 1
ATOM 762 O O . VAL A 1 94 ? -12.418 15.248 10.955 1.00 69.38 94 VAL A O 1
ATOM 765 N N . LYS A 1 95 ? -13.957 16.040 12.381 1.00 64.06 95 LYS A N 1
ATOM 766 C CA . LYS A 1 95 ? -13.852 17.429 11.928 1.00 64.06 95 LYS A CA 1
ATOM 767 C C . LYS A 1 95 ? -12.741 18.131 12.700 1.00 64.06 95 LYS A C 1
ATOM 769 O O . LYS A 1 95 ? -12.865 18.408 13.890 1.00 64.06 95 LYS A O 1
ATOM 774 N N . ILE A 1 96 ? -11.638 18.430 12.018 1.00 54.31 96 ILE A N 1
ATOM 775 C CA . ILE A 1 96 ? -10.525 19.177 12.614 1.00 54.31 96 ILE A CA 1
ATOM 776 C C . ILE A 1 96 ? -11.029 20.554 13.080 1.00 54.31 96 ILE A C 1
ATOM 778 O O . ILE A 1 96 ? -11.471 21.358 12.264 1.00 54.31 96 ILE A O 1
ATOM 782 N N . GLY A 1 97 ? -10.920 20.836 14.383 1.00 60.47 97 GLY A N 1
ATOM 783 C CA . GLY A 1 97 ? -11.222 22.147 14.981 1.00 60.47 97 GLY A CA 1
ATOM 784 C C . GLY A 1 97 ? -12.446 22.191 15.900 1.00 60.47 97 GLY A C 1
ATOM 785 O O . GLY A 1 97 ? -12.585 23.149 16.657 1.00 60.47 97 GLY A O 1
ATOM 786 N N . GLU A 1 98 ? -13.280 21.152 15.911 1.00 58.41 98 GLU A N 1
ATOM 787 C CA . GLU A 1 98 ? -14.376 20.987 16.870 1.00 58.41 98 GLU A CA 1
ATOM 788 C C . GLU A 1 98 ? -13.974 19.856 17.829 1.00 58.41 98 GLU A C 1
ATOM 790 O O . GLU A 1 98 ? -13.656 18.748 17.408 1.00 58.41 98 GLU A O 1
ATOM 795 N N . GLY A 1 99 ? -13.800 20.189 19.110 1.00 58.44 99 GLY A N 1
ATOM 796 C CA . GLY A 1 99 ? -13.013 19.406 20.066 1.00 58.44 99 GLY A CA 1
ATOM 797 C C . GLY A 1 99 ? -13.398 17.930 20.192 1.00 58.44 99 GLY A C 1
ATOM 798 O O . GLY A 1 99 ? -14.541 17.617 20.486 1.00 58.44 99 GLY A O 1
ATOM 799 N N . ASN A 1 100 ? -12.402 17.055 20.010 1.00 53.22 100 ASN A N 1
ATOM 800 C CA . ASN A 1 100 ? -12.078 15.874 20.833 1.00 53.22 100 ASN A CA 1
ATOM 801 C C . ASN A 1 100 ? -10.867 15.125 20.234 1.00 53.22 100 ASN A C 1
ATOM 803 O O . ASN A 1 100 ? -10.865 13.906 20.098 1.00 53.22 100 ASN A O 1
ATOM 807 N N . VAL A 1 101 ? -9.805 15.850 19.859 1.00 54.94 101 VAL A N 1
ATOM 808 C CA . VAL A 1 101 ? -8.537 15.222 19.455 1.00 54.94 101 VAL A CA 1
ATOM 809 C C . VAL A 1 101 ? -7.592 15.270 20.649 1.00 54.94 101 VAL A C 1
ATOM 811 O O . VAL A 1 101 ? -6.920 16.277 20.876 1.00 54.94 101 VAL A O 1
ATOM 814 N N . VAL A 1 102 ? -7.556 14.196 21.439 1.00 53.94 102 VAL A N 1
ATOM 815 C CA . VAL A 1 102 ? -6.480 14.006 22.417 1.00 53.94 102 VAL A CA 1
ATOM 816 C C . VAL A 1 102 ? -5.254 13.581 21.614 1.00 53.94 102 VAL A C 1
ATOM 818 O O . VAL A 1 102 ? -5.185 12.456 21.130 1.00 53.94 102 VAL A O 1
ATOM 821 N N . ARG A 1 103 ? -4.322 14.511 21.387 1.00 48.72 103 ARG A N 1
ATOM 822 C CA . ARG A 1 103 ? -3.015 14.165 20.817 1.00 48.72 103 ARG A CA 1
ATOM 823 C C . ARG A 1 103 ? -2.262 13.321 21.849 1.00 48.72 103 ARG A C 1
ATOM 825 O O . ARG A 1 103 ? -2.081 13.794 22.972 1.00 48.72 103 ARG A O 1
ATOM 832 N N . GLY A 1 104 ? -1.899 12.096 21.469 1.00 42.59 104 GLY A N 1
ATOM 833 C CA . GLY A 1 104 ? -0.926 11.273 22.194 1.00 42.59 104 GLY A CA 1
ATOM 834 C C . GLY A 1 104 ? 0.481 11.850 22.126 1.00 42.59 104 GLY A C 1
ATOM 835 O O . GLY A 1 104 ? 0.744 12.668 21.210 1.00 42.59 104 GLY A O 1
#

pLDDT: mean 82.59, std 13.2, range [42.59, 96.81]

Secondary structure (DSSP, 8-state):
-EEEEEEEE--HHHHHHHTT--SSS-SSPPP--SEEEEEEE-TT-TTHHHHHHHSHHIIIIIHHHHHHH--GGG----------EEETTEEE---TTSS-----